Protein AF-A0A5M8QV17-F1 (afdb_monomer_lite)

Radius of gyration: 16.38 Å; chains: 1; bounding box: 38×30×54 Å

Foldseek 3Di:
DDDDPPDDPDAAEDEDEDAQCLPPVLVVLVVCVVVRHDYYEYEYAPHPDDSVVSCVVSVHPDYDYDYPVPDDDDPDDDDPPPDPPPPD

pLDDT: mean 71.46, std 21.2, range [25.61, 94.5]

Organism: NCBI:txid2579942

Secondary structure (DSSP, 8-state):
---------PPPEEEEEESS-TTTHHHHHHHHHHTT--EEEEEE---SS-THHHHHHTT-SS--EEETT-TTS---S-----------

Structure (mmCIF, N/CA/C/O backbone):
data_AF-A0A5M8QV17-F1
#
_entry.id   AF-A0A5M8QV17-F1
#
loop_
_atom_site.group_PDB
_atom_site.id
_atom_site.type_symbol
_atom_site.label_atom_id
_atom_site.label_alt_id
_atom_site.label_comp_id
_atom_site.label_asym_id
_atom_site.label_entity_id
_atom_site.label_seq_id
_atom_site.pdbx_PDB_ins_code
_atom_site.Cartn_x
_atom_site.Cartn_y
_atom_site.Cartn_z
_atom_site.occupancy
_atom_site.B_iso_or_equiv
_atom_site.auth_seq_id
_atom_site.auth_comp_id
_atom_site.auth_asym_id
_atom_site.auth_atom_id
_atom_site.pdbx_PDB_model_num
ATOM 1 N N . MET A 1 1 ? -27.688 -13.152 34.329 1.00 54.56 1 MET A N 1
ATOM 2 C CA . MET A 1 1 ? -26.417 -13.530 33.674 1.00 54.56 1 MET A CA 1
ATOM 3 C C . MET A 1 1 ? -26.055 -12.430 32.684 1.00 54.56 1 MET A C 1
ATOM 5 O O . MET A 1 1 ? -26.687 -12.334 31.641 1.00 54.56 1 MET A O 1
ATOM 9 N N . LEU A 1 2 ? -25.136 -11.533 33.049 1.00 57.25 2 LEU A N 1
ATOM 10 C CA . LEU A 1 2 ? -24.693 -10.447 32.169 1.00 57.25 2 LEU A CA 1
ATOM 11 C C . LEU A 1 2 ? -23.733 -11.023 31.119 1.00 57.25 2 LEU A C 1
ATOM 13 O O . LEU A 1 2 ? -22.724 -11.629 31.474 1.00 57.25 2 LEU A O 1
ATOM 17 N N . LYS A 1 3 ? -24.062 -10.869 29.832 1.00 64.81 3 LYS A N 1
ATOM 18 C CA . LYS A 1 3 ? -23.143 -11.175 28.729 1.00 64.81 3 LYS A CA 1
ATOM 19 C C . LYS A 1 3 ? -22.090 -10.069 28.681 1.00 64.81 3 LYS A C 1
ATOM 21 O O . LYS A 1 3 ? -22.425 -8.924 28.397 1.00 64.81 3 LYS A O 1
ATOM 26 N N . ILE A 1 4 ? -20.834 -10.407 28.958 1.00 66.56 4 ILE A N 1
ATOM 27 C CA . ILE A 1 4 ? -19.705 -9.519 28.672 1.00 66.56 4 ILE A CA 1
ATOM 28 C C . ILE A 1 4 ? -19.659 -9.352 27.150 1.00 66.56 4 ILE A C 1
ATOM 30 O O . ILE A 1 4 ? -19.480 -10.328 26.421 1.00 66.56 4 ILE A O 1
ATOM 34 N N . ILE A 1 5 ? -19.875 -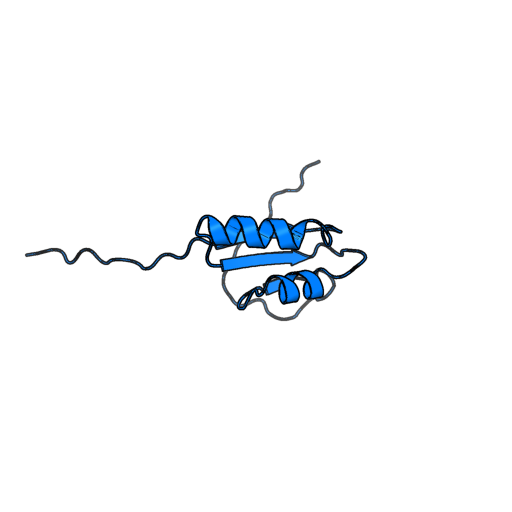8.131 26.666 1.00 69.25 5 ILE A N 1
ATOM 35 C CA . ILE A 1 5 ? -19.672 -7.791 25.258 1.00 69.25 5 ILE A CA 1
ATOM 36 C C . ILE A 1 5 ? -18.156 -7.830 25.044 1.00 69.25 5 ILE A C 1
ATOM 38 O O . ILE A 1 5 ? -17.443 -6.970 25.558 1.00 69.25 5 ILE A O 1
ATOM 42 N N . GLN A 1 6 ? -17.642 -8.858 24.363 1.00 64.06 6 GLN A N 1
ATOM 43 C CA . GLN A 1 6 ? -16.230 -8.877 23.983 1.00 64.06 6 GLN A CA 1
ATOM 44 C C . GLN A 1 6 ? -15.980 -7.744 22.985 1.00 64.06 6 GLN A C 1
ATOM 46 O O . GLN A 1 6 ? -16.452 -7.789 21.850 1.00 64.06 6 GLN A O 1
ATOM 51 N N . SER A 1 7 ? -15.256 -6.718 23.428 1.00 63.06 7 SER A N 1
ATOM 52 C CA . SER A 1 7 ? -14.750 -5.666 22.553 1.00 63.06 7 SER A CA 1
ATOM 53 C C . SER A 1 7 ? -13.538 -6.215 21.810 1.00 63.06 7 SER A C 1
ATOM 55 O O . SER A 1 7 ? -12.437 -6.298 22.358 1.00 63.06 7 SER A O 1
ATOM 57 N N . TYR A 1 8 ? -13.751 -6.668 20.579 1.00 64.25 8 TYR A N 1
ATOM 58 C CA . TY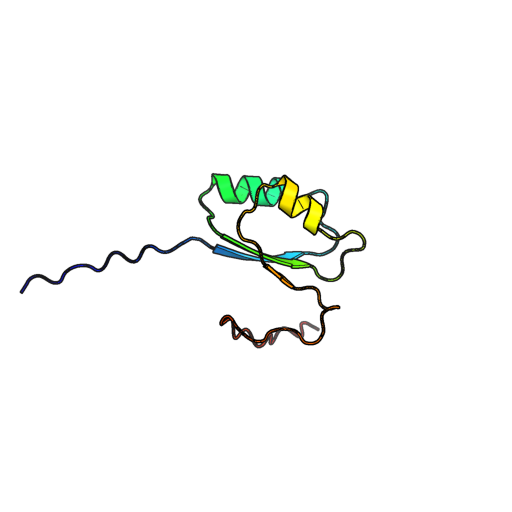R A 1 8 ? -12.658 -7.064 19.706 1.00 64.25 8 TYR A CA 1
ATOM 59 C C . TYR A 1 8 ? -11.963 -5.805 19.185 1.00 64.25 8 TYR A C 1
ATOM 61 O O . TYR A 1 8 ? -12.574 -4.966 18.525 1.00 64.25 8 TYR A O 1
ATOM 69 N N . ASN A 1 9 ? -10.671 -5.675 19.482 1.00 65.94 9 ASN A N 1
ATOM 70 C CA . ASN A 1 9 ? -9.847 -4.597 18.950 1.00 65.94 9 ASN A CA 1
ATOM 71 C C . ASN A 1 9 ? -9.515 -4.908 17.482 1.00 65.94 9 ASN A C 1
ATOM 73 O O . ASN A 1 9 ? -8.521 -5.569 17.178 1.00 65.94 9 ASN A O 1
ATOM 77 N N . HIS A 1 10 ? -10.416 -4.524 16.579 1.00 73.19 10 HIS A N 1
ATOM 78 C CA . HIS A 1 10 ? -10.229 -4.696 15.145 1.00 73.19 10 HIS A CA 1
ATOM 79 C C . HIS A 1 10 ? -9.396 -3.546 14.581 1.00 73.19 10 HIS A C 1
ATOM 81 O O . HIS A 1 10 ? -9.683 -2.380 14.838 1.00 73.19 10 HIS A O 1
ATOM 87 N N . TYR A 1 11 ? -8.390 -3.887 13.776 1.00 80.69 11 TYR A N 1
ATOM 88 C CA . TYR A 1 11 ? -7.579 -2.912 13.056 1.00 80.69 11 TYR A CA 1
ATOM 89 C C . TYR A 1 11 ? -8.100 -2.749 11.629 1.00 80.69 11 TYR A C 1
ATOM 91 O O . TYR A 1 11 ? -8.183 -3.735 10.890 1.00 80.69 11 TYR A O 1
ATOM 99 N N . LEU A 1 12 ? -8.397 -1.515 11.210 1.00 85.12 12 LEU A N 1
ATOM 100 C CA . LEU A 1 12 ? -8.685 -1.248 9.801 1.00 85.12 12 LEU A CA 1
ATOM 101 C C . LEU A 1 12 ? -7.409 -1.467 8.984 1.00 85.12 12 LEU A C 1
ATOM 103 O O . LEU A 1 12 ? -6.381 -0.828 9.225 1.00 85.12 12 LEU A O 1
ATOM 107 N N . THR A 1 13 ? -7.487 -2.386 8.026 1.00 86.94 13 THR A N 1
ATOM 108 C CA . THR A 1 13 ? -6.337 -2.868 7.262 1.00 86.94 13 THR A CA 1
ATOM 109 C C . THR A 1 13 ? -6.626 -2.793 5.772 1.00 86.94 13 THR A C 1
ATOM 111 O O . THR A 1 13 ? -7.709 -3.188 5.345 1.00 86.94 13 THR A O 1
ATOM 114 N N . ILE A 1 14 ? -5.662 -2.321 4.978 1.00 87.19 14 ILE A N 1
ATOM 115 C CA . ILE A 1 14 ? -5.753 -2.326 3.514 1.00 87.19 14 ILE A CA 1
ATOM 116 C C . ILE A 1 14 ? -4.781 -3.350 2.932 1.00 87.19 14 ILE A C 1
ATOM 118 O O . ILE A 1 14 ? -3.623 -3.415 3.333 1.00 87.19 14 ILE A O 1
ATOM 122 N N . CYS A 1 15 ? -5.258 -4.125 1.959 1.00 89.69 15 CYS A N 1
ATOM 123 C CA . CYS A 1 15 ? -4.451 -4.995 1.114 1.00 89.69 15 CYS A CA 1
ATOM 124 C C . CYS A 1 15 ? -4.530 -4.487 -0.332 1.00 89.69 15 CYS A C 1
ATOM 126 O O . CYS A 1 15 ? -5.635 -4.332 -0.853 1.00 89.69 15 CYS A O 1
ATOM 128 N N . CYS A 1 16 ? -3.394 -4.199 -0.969 1.00 85.88 16 CYS A N 1
ATOM 129 C CA . CYS A 1 16 ? -3.357 -3.714 -2.350 1.00 85.88 16 CYS A CA 1
ATOM 130 C C . CYS A 1 16 ? -2.135 -4.217 -3.130 1.00 85.88 16 CYS A C 1
ATOM 132 O O . CYS A 1 16 ? -1.116 -4.605 -2.559 1.00 85.88 16 CYS A O 1
ATOM 134 N N . ILE A 1 17 ? -2.254 -4.201 -4.458 1.00 88.38 17 ILE A N 1
ATOM 135 C CA . ILE A 1 17 ? -1.175 -4.496 -5.405 1.00 88.38 17 ILE A CA 1
ATOM 136 C C . ILE A 1 17 ? -0.764 -3.176 -6.064 1.00 88.38 17 ILE A C 1
ATOM 138 O O . ILE A 1 17 ? -1.630 -2.384 -6.427 1.00 88.38 17 ILE A O 1
ATOM 142 N N . VAL A 1 18 ? 0.538 -2.944 -6.231 1.00 88.94 18 VAL A N 1
ATOM 143 C CA . VAL A 1 18 ? 1.104 -1.727 -6.834 1.00 88.94 18 VAL A CA 1
ATOM 144 C C . VAL A 1 18 ? 2.080 -2.078 -7.956 1.00 88.94 18 VAL A C 1
ATOM 146 O O . VAL A 1 18 ? 2.759 -3.102 -7.886 1.00 88.94 18 VAL A O 1
ATOM 149 N N . LYS A 1 19 ? 2.162 -1.232 -8.990 1.00 89.00 19 LYS A N 1
ATOM 150 C CA . LYS A 1 19 ? 3.144 -1.352 -10.077 1.00 89.00 19 LYS A CA 1
ATOM 151 C C . LYS A 1 19 ? 3.560 0.028 -10.572 1.00 89.00 19 LYS A C 1
ATOM 153 O O . LYS A 1 19 ? 2.726 0.764 -11.070 1.00 89.00 19 LYS A O 1
ATOM 158 N N . ASP A 1 20 ? 4.841 0.355 -10.450 1.00 92.44 20 ASP A N 1
ATOM 159 C CA . ASP A 1 20 ? 5.439 1.632 -10.869 1.00 92.44 20 ASP A CA 1
ATOM 160 C C . ASP A 1 20 ? 4.896 2.894 -10.153 1.00 92.44 20 ASP A C 1
ATOM 162 O O . ASP A 1 20 ? 5.289 4.007 -10.483 1.00 92.44 20 ASP A O 1
ATOM 166 N N . GLU A 1 21 ? 4.119 2.737 -9.077 1.00 91.38 21 GLU A N 1
ATOM 167 C CA . GLU A 1 21 ? 3.453 3.817 -8.319 1.00 91.38 21 GLU A CA 1
ATOM 168 C C . GLU A 1 21 ? 4.353 4.515 -7.273 1.00 91.38 21 GLU A C 1
ATOM 170 O O . GLU A 1 21 ? 3.899 4.976 -6.230 1.00 91.38 21 GLU A O 1
ATOM 175 N N . ASN A 1 22 ? 5.667 4.580 -7.492 1.00 90.25 22 ASN A N 1
ATOM 176 C CA . ASN A 1 22 ? 6.609 5.077 -6.475 1.00 90.25 22 ASN A CA 1
ATOM 177 C C . ASN A 1 22 ? 6.361 6.535 -6.049 1.00 90.25 22 ASN A C 1
ATOM 179 O O . ASN A 1 22 ? 6.698 6.892 -4.921 1.00 90.25 22 ASN A O 1
ATOM 183 N N . GLU A 1 23 ? 5.832 7.358 -6.956 1.00 91.19 23 GLU A N 1
ATOM 184 C CA . GLU A 1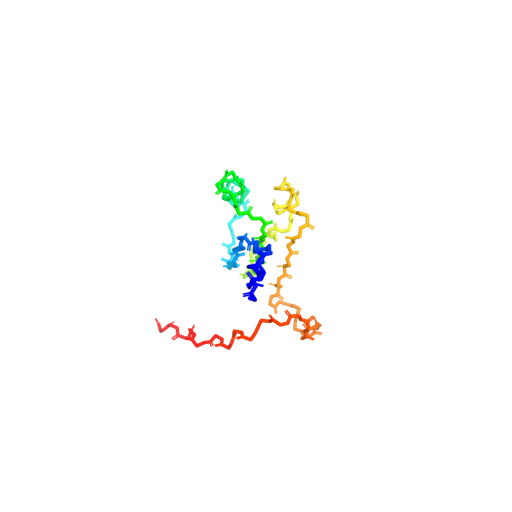 23 ? 5.631 8.800 -6.764 1.00 91.19 23 GLU A CA 1
ATOM 185 C C . GLU A 1 23 ? 4.318 9.113 -6.032 1.00 91.19 23 GLU A C 1
ATOM 187 O O . GLU A 1 23 ? 4.273 10.026 -5.213 1.00 91.19 23 GLU A O 1
ATOM 192 N N . SER A 1 24 ? 3.269 8.325 -6.274 1.00 91.94 24 SER A N 1
ATOM 193 C CA . SER A 1 24 ? 1.918 8.512 -5.722 1.00 91.94 24 SER A CA 1
ATOM 194 C C . SER A 1 24 ? 1.701 7.759 -4.400 1.00 91.94 24 SER A C 1
ATOM 196 O O . SER A 1 24 ? 0.885 8.154 -3.563 1.00 91.94 24 SER A O 1
ATOM 198 N N . LEU A 1 25 ? 2.435 6.662 -4.183 1.00 91.75 25 LEU A N 1
ATOM 199 C CA . LEU A 1 25 ? 2.179 5.724 -3.091 1.00 91.75 25 LEU A CA 1
ATOM 200 C C . LEU A 1 25 ? 2.418 6.319 -1.696 1.00 91.75 25 LEU A C 1
ATOM 202 O O . LEU A 1 25 ? 1.697 5.979 -0.759 1.00 91.75 25 LEU A O 1
ATOM 206 N N . GLU A 1 26 ? 3.392 7.218 -1.539 1.00 92.06 26 GLU A N 1
ATOM 207 C CA . GLU A 1 26 ? 3.650 7.880 -0.252 1.00 92.06 26 GLU A CA 1
ATOM 208 C C . GLU A 1 26 ? 2.461 8.746 0.186 1.00 92.06 26 GLU A C 1
ATOM 210 O O . GLU A 1 26 ? 1.996 8.642 1.325 1.00 92.06 26 GLU A O 1
ATOM 215 N N . GLU A 1 27 ? 1.929 9.564 -0.726 1.00 93.19 27 GLU A N 1
ATOM 216 C CA . GLU A 1 27 ? 0.748 10.389 -0.468 1.00 93.19 27 GLU A CA 1
ATOM 217 C C . GLU A 1 27 ? -0.467 9.515 -0.150 1.00 93.19 27 GLU A C 1
ATOM 219 O O . GLU A 1 27 ? -1.166 9.758 0.838 1.00 93.19 27 GLU A O 1
ATOM 224 N N . TRP A 1 28 ? -0.669 8.451 -0.929 1.00 94.38 28 TRP A N 1
ATOM 225 C CA . TRP A 1 28 ? -1.764 7.511 -0.730 1.00 94.38 28 TRP A CA 1
ATOM 226 C C . TRP A 1 28 ? -1.716 6.865 0.663 1.00 94.38 28 TRP A C 1
ATOM 228 O O . TRP A 1 28 ? -2.733 6.834 1.360 1.00 94.38 28 TRP A O 1
ATOM 238 N N . ILE A 1 29 ? -0.543 6.420 1.127 1.00 92.56 29 ILE A N 1
ATOM 239 C CA . ILE A 1 29 ? -0.375 5.865 2.481 1.00 92.56 29 ILE A CA 1
ATOM 240 C C . ILE A 1 29 ? -0.691 6.926 3.538 1.00 92.56 29 ILE A C 1
ATOM 242 O O . ILE A 1 29 ? -1.433 6.661 4.488 1.00 92.56 29 ILE A O 1
ATOM 246 N N . ASN A 1 30 ? -0.149 8.134 3.381 1.00 92.38 30 ASN A N 1
ATOM 247 C CA . ASN A 1 30 ? -0.331 9.221 4.339 1.00 92.38 30 ASN A CA 1
ATOM 248 C C . ASN A 1 30 ? -1.798 9.643 4.465 1.00 92.38 30 ASN A C 1
ATOM 250 O O . ASN A 1 30 ? -2.279 9.882 5.575 1.00 92.38 30 ASN A O 1
ATOM 254 N N . TYR A 1 31 ? -2.525 9.698 3.350 1.00 94.50 31 TYR A N 1
ATOM 255 C CA . TYR A 1 31 ? -3.959 9.961 3.335 1.00 94.50 31 TYR A CA 1
ATOM 256 C C . TYR A 1 31 ? -4.735 8.878 4.098 1.00 94.50 31 TYR A C 1
ATOM 258 O O . TYR A 1 31 ? -5.488 9.192 5.021 1.00 94.50 31 TYR A O 1
ATOM 266 N N . HIS A 1 32 ? -4.490 7.601 3.791 1.00 92.38 32 HIS A N 1
ATOM 267 C CA . HIS A 1 32 ? -5.210 6.485 4.411 1.00 92.38 32 HIS A CA 1
ATOM 268 C C . HIS A 1 32 ? -4.927 6.365 5.917 1.00 92.38 32 HIS A C 1
ATOM 270 O O . HIS A 1 32 ? -5.826 6.069 6.706 1.00 92.38 32 HIS A O 1
ATOM 276 N N . ARG A 1 33 ? -3.704 6.689 6.351 1.00 90.81 33 ARG A N 1
ATOM 277 C CA . ARG A 1 33 ? -3.370 6.797 7.780 1.00 90.81 33 ARG A CA 1
ATOM 278 C C . ARG A 1 33 ? -4.172 7.893 8.481 1.00 90.81 33 ARG A C 1
ATOM 280 O O . ARG A 1 33 ? -4.665 7.663 9.582 1.00 90.81 33 ARG A O 1
ATOM 287 N N . LYS A 1 34 ? -4.328 9.068 7.858 1.00 92.31 34 LYS A N 1
ATOM 288 C CA . LYS A 1 34 ? -5.075 10.201 8.439 1.00 92.31 34 LYS A CA 1
ATOM 289 C C . LYS A 1 34 ? -6.559 9.892 8.642 1.00 92.31 34 LYS A C 1
ATOM 291 O O . LYS A 1 34 ? -7.144 10.400 9.591 1.00 92.31 34 LYS A O 1
ATOM 296 N N . ILE A 1 35 ? -7.151 9.049 7.796 1.00 92.88 35 ILE A N 1
ATOM 297 C CA . ILE A 1 35 ? -8.565 8.649 7.907 1.00 92.88 35 ILE A CA 1
ATOM 298 C C . ILE A 1 35 ? -8.790 7.417 8.804 1.00 92.88 35 ILE A C 1
ATOM 300 O O . ILE A 1 35 ? -9.923 6.966 8.939 1.00 92.88 35 ILE A O 1
ATOM 304 N N . GLY A 1 36 ? -7.736 6.878 9.431 1.00 89.12 36 GLY A N 1
ATOM 305 C CA . GLY A 1 36 ? -7.848 5.828 10.450 1.00 89.12 36 GLY A CA 1
ATOM 306 C C . GLY A 1 36 ? -7.422 4.423 10.020 1.00 89.12 36 GLY A C 1
ATOM 307 O O . GLY A 1 36 ? -7.668 3.474 10.760 1.00 89.12 36 GLY A O 1
ATOM 308 N N . VAL A 1 37 ? -6.769 4.250 8.866 1.00 89.38 37 VAL A N 1
ATOM 309 C CA . VAL A 1 37 ? -6.175 2.956 8.488 1.00 89.38 37 VAL A CA 1
ATOM 310 C C . VAL A 1 37 ? -4.925 2.698 9.323 1.00 89.38 37 VAL A C 1
ATOM 312 O O . VAL A 1 37 ? -4.052 3.557 9.458 1.00 89.38 37 VAL A O 1
ATOM 315 N N . GLN A 1 38 ? -4.829 1.492 9.876 1.00 86.44 38 GLN A N 1
ATOM 316 C CA . GLN A 1 38 ? -3.812 1.129 10.861 1.00 86.44 38 GLN A CA 1
ATOM 317 C C . GLN A 1 38 ? -2.767 0.152 10.313 1.00 86.44 38 GLN A C 1
ATOM 319 O O . GLN A 1 38 ? -1.642 0.138 10.811 1.00 86.44 38 GLN A O 1
ATOM 324 N N . GLN A 1 39 ? -3.114 -0.667 9.315 1.00 85.56 39 GLN A N 1
ATOM 325 C CA . GLN A 1 39 ? -2.217 -1.678 8.743 1.00 85.56 39 GLN A CA 1
ATOM 326 C C . GLN A 1 39 ? -2.309 -1.714 7.210 1.00 85.56 39 GLN A C 1
ATOM 328 O O . GLN A 1 39 ? -3.375 -1.471 6.641 1.00 85.56 39 GLN A O 1
ATOM 333 N N . PHE A 1 40 ? -1.192 -2.033 6.550 1.00 86.62 40 PHE A N 1
ATOM 334 C CA . PHE A 1 40 ? -1.085 -2.096 5.091 1.00 86.62 40 PHE A CA 1
ATOM 335 C C . PHE A 1 40 ? -0.343 -3.366 4.653 1.00 86.62 40 PHE A C 1
ATOM 337 O O . PHE A 1 40 ? 0.776 -3.619 5.097 1.00 86.62 40 PHE A O 1
ATOM 344 N N . TYR A 1 41 ? -0.939 -4.123 3.736 1.00 84.88 41 TYR A N 1
ATOM 345 C CA . TYR A 1 41 ? -0.314 -5.228 3.009 1.00 84.88 41 TYR A CA 1
ATOM 346 C C . TYR A 1 41 ? -0.157 -4.808 1.546 1.00 84.88 41 TYR A C 1
ATOM 348 O O . TYR A 1 41 ? -1.157 -4.591 0.864 1.00 84.88 41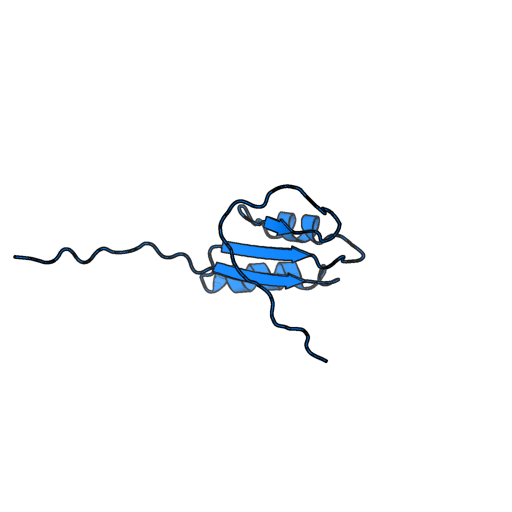 TYR A O 1
ATOM 356 N N . ILE A 1 42 ? 1.083 -4.646 1.075 1.00 85.19 42 ILE A N 1
ATOM 357 C CA . ILE A 1 42 ? 1.367 -4.068 -0.245 1.00 85.19 42 ILE A CA 1
ATOM 358 C C . ILE A 1 42 ? 2.170 -5.058 -1.079 1.00 85.19 42 ILE A C 1
ATOM 360 O O . ILE A 1 42 ? 3.309 -5.387 -0.766 1.00 85.19 42 ILE A O 1
ATOM 364 N N . TYR A 1 43 ? 1.579 -5.505 -2.178 1.00 83.94 43 TYR A N 1
ATOM 365 C CA . TYR A 1 43 ? 2.187 -6.435 -3.120 1.00 83.94 43 TYR A CA 1
ATOM 366 C C . TYR A 1 43 ? 2.815 -5.641 -4.268 1.00 83.94 43 TYR A C 1
ATOM 368 O O . TYR A 1 43 ? 2.106 -4.968 -5.013 1.00 83.94 43 TYR A O 1
ATOM 376 N N . ASP A 1 44 ? 4.137 -5.709 -4.422 1.00 85.69 44 ASP A N 1
ATOM 377 C CA . ASP A 1 44 ? 4.846 -5.041 -5.521 1.0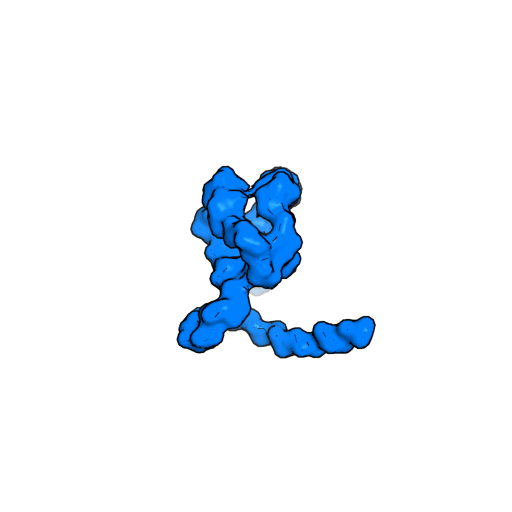0 85.69 44 ASP A CA 1
ATOM 378 C C . ASP A 1 44 ? 4.870 -5.959 -6.751 1.00 85.69 44 ASP A C 1
ATOM 380 O O . ASP A 1 44 ? 5.569 -6.978 -6.779 1.00 85.69 44 ASP A O 1
ATOM 384 N N . ASN A 1 45 ? 4.090 -5.602 -7.772 1.00 85.62 45 ASN A N 1
ATOM 385 C CA . ASN A 1 45 ? 3.980 -6.337 -9.028 1.00 85.62 45 ASN A CA 1
ATOM 386 C C . ASN A 1 45 ? 5.102 -5.959 -10.003 1.00 85.62 45 ASN A C 1
ATOM 388 O O . ASN A 1 45 ? 4.860 -5.444 -11.097 1.00 85.62 45 ASN A O 1
ATOM 392 N N . GLU A 1 46 ? 6.332 -6.231 -9.574 1.00 85.38 46 GLU A N 1
ATOM 393 C CA . GLU A 1 46 ? 7.539 -6.065 -10.386 1.00 85.38 46 GLU A CA 1
ATOM 394 C C . GLU A 1 46 ? 7.696 -4.641 -10.937 1.00 85.38 46 GLU A C 1
ATOM 396 O O . GLU A 1 46 ? 7.965 -4.435 -12.123 1.00 85.38 46 GLU A O 1
ATOM 401 N N . SER A 1 47 ? 7.527 -3.641 -10.069 1.00 86.31 47 SER A N 1
ATOM 402 C CA . SER A 1 47 ? 7.830 -2.255 -10.421 1.00 86.31 47 SER A CA 1
ATOM 403 C C . SER A 1 47 ? 9.277 -2.121 -10.913 1.00 86.31 47 SER A C 1
ATOM 405 O O . SER A 1 47 ? 10.204 -2.693 -10.333 1.00 86.31 47 SER A O 1
ATOM 407 N N . LYS A 1 48 ? 9.500 -1.294 -11.940 1.00 89.12 48 LYS A N 1
ATOM 408 C CA . LYS A 1 48 ? 10.830 -0.953 -12.481 1.00 89.12 48 LYS A CA 1
ATOM 409 C C . LYS A 1 48 ? 11.760 -0.427 -11.392 1.00 89.12 48 LYS A C 1
ATOM 411 O O . LYS A 1 48 ? 12.962 -0.677 -11.410 1.00 89.12 48 LYS A O 1
ATOM 416 N N . LYS A 1 49 ? 11.191 0.326 -10.450 1.00 88.19 49 LYS A N 1
ATOM 417 C CA . LYS A 1 49 ? 11.830 0.742 -9.201 1.00 88.19 49 LYS A CA 1
ATOM 418 C C . LYS A 1 49 ? 11.034 0.145 -8.052 1.00 88.19 49 LYS A C 1
ATOM 420 O O . LYS A 1 49 ? 9.826 0.353 -7.984 1.00 88.19 49 LYS A O 1
ATOM 425 N N . SER A 1 50 ? 11.709 -0.572 -7.158 1.00 85.56 50 SER A N 1
ATOM 426 C CA . SER A 1 50 ? 11.050 -1.171 -5.998 1.00 85.56 50 SER A CA 1
ATOM 427 C C . SER A 1 50 ? 10.444 -0.099 -5.095 1.00 85.56 50 SER A C 1
ATOM 429 O O . SER A 1 50 ? 11.145 0.814 -4.652 1.00 85.56 50 SER A O 1
ATOM 431 N N . VAL A 1 51 ? 9.178 -0.293 -4.723 1.00 88.50 51 VAL A N 1
ATOM 432 C CA . VAL A 1 51 ? 8.443 0.617 -3.827 1.00 88.50 51 VAL A CA 1
ATOM 433 C C . VAL A 1 51 ? 8.922 0.567 -2.377 1.00 88.50 51 VAL A C 1
ATOM 435 O O . VAL A 1 51 ? 8.498 1.373 -1.553 1.00 88.50 51 VAL A O 1
ATOM 438 N N . LYS A 1 52 ? 9.847 -0.341 -2.040 1.00 86.06 52 LYS A N 1
ATOM 439 C CA . LYS A 1 52 ? 10.377 -0.520 -0.681 1.00 86.06 52 LYS A CA 1
ATOM 440 C C . LYS A 1 52 ? 10.875 0.784 -0.058 1.00 86.06 52 LYS A C 1
ATOM 442 O O . LYS A 1 52 ? 10.610 1.036 1.114 1.00 86.06 52 LYS A O 1
ATOM 447 N N . GLN A 1 53 ? 11.580 1.612 -0.828 1.00 86.88 53 GLN A N 1
ATOM 448 C CA . GLN A 1 53 ? 12.085 2.896 -0.333 1.00 86.88 53 GLN A CA 1
ATOM 449 C C . GLN A 1 53 ? 10.945 3.884 -0.064 1.00 86.88 53 GLN A C 1
ATOM 451 O O . GLN A 1 53 ? 10.965 4.570 0.955 1.00 86.88 53 GLN A O 1
ATOM 456 N N . THR A 1 54 ? 9.927 3.917 -0.927 1.00 89.25 54 THR A N 1
ATOM 457 C CA . THR A 1 54 ? 8.721 4.730 -0.728 1.00 89.25 54 THR A CA 1
ATOM 458 C C . THR A 1 54 ? 7.967 4.306 0.537 1.00 89.25 54 THR A C 1
ATOM 460 O O . THR A 1 54 ? 7.609 5.152 1.352 1.00 89.25 54 THR A O 1
ATOM 463 N N . LEU A 1 55 ? 7.811 2.998 0.780 1.00 87.50 55 LEU A N 1
ATOM 464 C CA . LEU A 1 55 ? 7.162 2.481 1.996 1.00 87.50 55 LEU A CA 1
ATOM 465 C C . LEU A 1 55 ? 7.929 2.837 3.280 1.00 87.50 55 LEU A C 1
ATOM 467 O O . LEU A 1 55 ? 7.318 3.137 4.307 1.00 87.50 55 LEU A O 1
ATOM 471 N N . GLN A 1 56 ? 9.265 2.824 3.224 1.00 85.56 56 GLN A N 1
ATOM 472 C CA . GLN A 1 56 ? 10.116 3.244 4.342 1.00 85.56 56 GLN A CA 1
ATOM 473 C C . GLN A 1 56 ? 9.957 4.737 4.645 1.00 85.56 56 GLN A C 1
ATOM 475 O O . GLN A 1 56 ? 9.818 5.101 5.812 1.00 85.56 56 GLN A O 1
ATOM 480 N N . LYS A 1 57 ? 9.925 5.590 3.612 1.00 85.25 57 LYS A N 1
ATOM 481 C CA . LYS A 1 57 ? 9.692 7.037 3.762 1.00 85.25 57 LYS A CA 1
ATOM 482 C C . LYS A 1 57 ? 8.325 7.343 4.369 1.00 85.25 57 LYS A C 1
ATOM 484 O O . LYS A 1 57 ? 8.235 8.166 5.272 1.00 85.25 57 LYS A O 1
ATOM 489 N N . ALA A 1 58 ? 7.293 6.602 3.967 1.00 84.88 58 ALA A N 1
ATOM 490 C CA . ALA A 1 58 ? 5.942 6.724 4.516 1.00 84.88 58 ALA A CA 1
ATOM 491 C C . ALA A 1 58 ? 5.816 6.274 5.993 1.00 84.88 58 ALA A C 1
ATOM 493 O O . ALA A 1 58 ? 4.737 6.358 6.591 1.00 84.88 58 ALA A O 1
ATOM 494 N N . GLY A 1 59 ? 6.896 5.769 6.604 1.00 81.00 59 GLY A N 1
ATOM 495 C CA . GLY A 1 59 ? 6.937 5.395 8.016 1.00 81.00 59 GLY A CA 1
ATOM 496 C C . GLY A 1 59 ? 6.042 4.203 8.355 1.00 81.00 59 GLY A C 1
ATOM 497 O O . GLY A 1 59 ? 5.482 4.150 9.454 1.00 81.00 59 GLY A O 1
ATOM 498 N N . LEU A 1 60 ? 5.854 3.270 7.416 1.00 73.56 60 LEU A N 1
ATOM 499 C CA . LEU A 1 60 ? 5.123 2.033 7.672 1.00 73.56 60 LEU A CA 1
ATOM 500 C C . LEU A 1 60 ? 5.988 1.077 8.503 1.00 73.56 60 LEU A C 1
ATOM 502 O O . LEU A 1 60 ? 6.987 0.545 8.029 1.00 73.56 60 LEU A O 1
ATOM 506 N N . ILE A 1 61 ? 5.580 0.852 9.755 1.00 56.75 61 ILE A N 1
ATOM 507 C CA . ILE A 1 61 ? 6.266 -0.042 10.708 1.00 56.75 61 ILE A CA 1
ATOM 508 C C . ILE A 1 61 ? 5.953 -1.519 10.406 1.00 56.75 61 ILE A C 1
ATOM 510 O O . ILE A 1 61 ? 6.769 -2.398 10.672 1.00 56.75 61 ILE A O 1
ATOM 514 N N . LYS A 1 62 ? 4.771 -1.797 9.839 1.00 61.81 62 LYS A N 1
ATOM 515 C CA . LYS A 1 62 ? 4.322 -3.135 9.435 1.00 61.81 62 LYS A CA 1
ATOM 516 C C . LYS A 1 62 ? 3.792 -3.089 8.007 1.00 61.81 62 LYS A C 1
ATOM 518 O O . LYS A 1 62 ? 2.690 -2.600 7.780 1.00 61.81 62 LYS A O 1
ATOM 523 N N . TYR A 1 63 ? 4.596 -3.582 7.076 1.00 65.38 63 TYR A N 1
ATOM 524 C CA . TYR A 1 63 ? 4.196 -3.877 5.708 1.00 65.38 63 TYR A CA 1
ATOM 525 C C . TYR A 1 63 ? 4.851 -5.192 5.293 1.00 65.38 63 TYR A C 1
ATOM 527 O O . TYR A 1 63 ? 5.990 -5.470 5.670 1.00 65.38 63 TYR A O 1
ATOM 535 N N . GLU A 1 64 ? 4.143 -5.993 4.510 1.00 64.56 64 GLU A N 1
ATOM 536 C CA . GLU A 1 64 ? 4.715 -7.176 3.873 1.00 64.56 64 GLU A CA 1
ATOM 537 C C . GLU A 1 64 ? 4.774 -6.919 2.376 1.00 64.56 64 GLU A C 1
ATOM 539 O O . GLU A 1 64 ? 3.743 -6.686 1.750 1.00 64.56 64 GLU A O 1
ATOM 544 N N . LEU A 1 65 ? 5.995 -6.915 1.834 1.00 62.81 65 LEU A N 1
ATOM 545 C CA . LEU A 1 65 ? 6.238 -6.882 0.398 1.00 62.81 65 LEU A CA 1
ATOM 546 C C . LEU A 1 65 ? 6.307 -8.312 -0.120 1.00 62.81 65 LEU A C 1
ATOM 548 O O . LEU A 1 65 ? 7.260 -9.038 0.168 1.00 62.81 65 LEU A O 1
ATOM 552 N N . PHE A 1 66 ? 5.344 -8.680 -0.949 1.00 64.50 66 PHE A N 1
ATOM 553 C CA . PHE A 1 66 ? 5.407 -9.904 -1.731 1.00 64.50 66 PHE A CA 1
ATOM 554 C C . PHE A 1 66 ? 5.935 -9.548 -3.117 1.00 64.50 66 PHE A C 1
ATOM 556 O O . PHE A 1 66 ? 5.238 -8.926 -3.914 1.00 64.50 66 PHE A O 1
ATOM 563 N N . SER A 1 67 ? 7.191 -9.901 -3.389 1.00 54.69 67 SER A N 1
ATOM 564 C CA . SER A 1 67 ? 7.751 -9.811 -4.736 1.00 54.69 67 SER A CA 1
ATOM 565 C C . SER A 1 67 ? 7.526 -11.139 -5.447 1.00 54.69 67 SER A C 1
ATOM 567 O O . SER A 1 67 ? 7.930 -12.185 -4.936 1.00 54.69 67 SER A O 1
ATOM 569 N N . GLN A 1 68 ? 6.932 -11.103 -6.642 1.00 52.25 68 GLN A N 1
ATOM 570 C CA . GLN A 1 68 ? 6.713 -12.303 -7.462 1.00 52.25 68 GLN A CA 1
ATOM 571 C C . GLN A 1 68 ? 8.024 -13.018 -7.856 1.00 52.25 68 GLN A C 1
ATOM 573 O O . GLN A 1 68 ? 8.012 -14.205 -8.182 1.00 52.25 68 GLN A O 1
ATOM 578 N N . ASN A 1 69 ? 9.171 -12.335 -7.729 1.00 45.88 69 ASN A N 1
ATOM 579 C CA . ASN A 1 69 ? 10.502 -12.903 -7.955 1.00 45.88 69 ASN A CA 1
ATOM 580 C C . ASN A 1 69 ? 11.052 -13.715 -6.771 1.00 45.88 69 ASN A C 1
ATOM 582 O O . ASN A 1 69 ? 12.048 -14.419 -6.921 1.00 45.88 69 ASN A O 1
ATOM 586 N N . VAL A 1 70 ? 10.387 -13.702 -5.611 1.00 49.72 70 VAL A N 1
ATOM 587 C CA . VAL A 1 70 ? 10.674 -14.619 -4.498 1.00 49.72 70 VAL A CA 1
ATOM 588 C C . VAL A 1 70 ? 9.744 -15.824 -4.622 1.00 49.72 70 VAL A C 1
ATOM 590 O O . VAL A 1 70 ? 8.866 -16.067 -3.796 1.00 49.72 70 VAL A O 1
ATOM 593 N N . LYS A 1 71 ? 9.927 -16.605 -5.691 1.00 43.75 71 LYS A N 1
ATOM 594 C CA . LYS A 1 71 ? 9.359 -17.954 -5.754 1.00 43.75 71 LYS A CA 1
ATOM 595 C C . LYS A 1 71 ? 9.950 -18.753 -4.587 1.00 43.75 71 LYS A C 1
ATOM 597 O O . LYS A 1 71 ? 11.149 -19.006 -4.554 1.00 43.75 71 LYS A O 1
ATOM 602 N N . ASN A 1 72 ? 9.095 -19.157 -3.652 1.00 44.97 72 ASN A N 1
ATOM 603 C CA . ASN A 1 72 ? 9.370 -20.108 -2.567 1.00 44.97 72 ASN A CA 1
ATOM 604 C C . ASN A 1 72 ? 10.179 -19.600 -1.365 1.00 44.97 72 ASN A C 1
ATOM 606 O O . ASN A 1 72 ? 11.226 -20.157 -1.029 1.00 44.97 72 ASN A O 1
ATOM 610 N N . ARG A 1 73 ? 9.628 -18.666 -0.584 1.00 38.84 73 ARG A N 1
ATOM 611 C CA . ARG A 1 73 ? 9.928 -18.681 0.854 1.00 38.84 73 ARG A CA 1
ATOM 612 C C . ARG A 1 73 ? 8.752 -18.155 1.671 1.00 38.84 73 ARG A C 1
ATOM 614 O O . ARG A 1 73 ? 8.517 -16.959 1.721 1.00 38.84 73 ARG A O 1
ATOM 621 N N . LEU A 1 74 ? 8.089 -19.099 2.343 1.00 36.41 74 LEU A N 1
ATOM 622 C CA . LEU A 1 74 ? 7.058 -18.928 3.374 1.00 36.41 74 LEU A CA 1
ATOM 623 C C . LEU A 1 74 ? 5.619 -18.774 2.858 1.00 36.41 74 LEU A C 1
ATOM 625 O O . LEU A 1 74 ? 5.018 -17.707 2.853 1.00 36.41 74 LEU A O 1
ATOM 629 N N . ILE A 1 75 ? 5.017 -19.927 2.560 1.00 44.25 75 ILE A N 1
ATOM 630 C CA . ILE A 1 75 ? 3.635 -20.160 2.982 1.00 44.25 75 ILE A CA 1
ATOM 631 C C . ILE A 1 75 ? 3.651 -20.067 4.513 1.00 44.25 75 ILE A C 1
ATOM 633 O O . ILE A 1 75 ? 4.304 -20.885 5.158 1.00 44.25 75 ILE A O 1
ATOM 637 N N . GLY A 1 76 ? 2.984 -19.076 5.098 1.00 38.00 76 GLY A N 1
ATOM 638 C CA . GLY A 1 76 ? 2.812 -19.043 6.549 1.00 38.00 76 GLY A CA 1
ATOM 639 C C . GLY A 1 76 ? 2.647 -17.653 7.129 1.00 38.00 76 GLY A C 1
ATOM 640 O O . GLY A 1 76 ? 3.539 -17.188 7.816 1.00 38.00 76 GLY A O 1
ATOM 641 N N . HIS A 1 77 ? 1.509 -17.020 6.857 1.00 34.19 77 HIS A N 1
ATOM 642 C CA . HIS A 1 77 ? 0.646 -16.391 7.863 1.00 34.19 77 HIS A CA 1
ATOM 643 C C . HIS A 1 77 ? -0.677 -16.043 7.148 1.00 34.19 77 HIS A C 1
ATOM 645 O O . HIS A 1 77 ? -0.886 -14.956 6.635 1.00 34.19 77 HIS A O 1
ATOM 651 N N . ALA A 1 78 ? -1.520 -17.071 7.005 1.00 37.69 78 ALA A N 1
ATOM 652 C CA . ALA A 1 78 ? -2.961 -17.010 6.744 1.00 37.69 78 ALA A CA 1
ATOM 653 C C . ALA A 1 78 ? -3.518 -15.847 5.887 1.00 37.69 78 ALA A C 1
ATOM 655 O O . ALA A 1 78 ? -4.256 -15.016 6.397 1.00 37.69 78 ALA A O 1
ATOM 656 N N . PHE A 1 79 ? -3.328 -15.882 4.565 1.00 41.28 79 PHE A N 1
ATOM 657 C CA . PHE A 1 79 ? -4.322 -15.322 3.640 1.00 41.28 79 PHE A CA 1
ATOM 658 C C . PHE A 1 79 ? -4.536 -16.285 2.471 1.00 41.28 79 PHE A C 1
ATOM 660 O O . PHE A 1 79 ? -3.814 -16.301 1.479 1.00 41.28 79 PHE A O 1
ATOM 667 N N . HIS A 1 80 ? -5.546 -17.143 2.622 1.00 34.00 80 HIS A N 1
ATOM 668 C CA . HIS A 1 80 ? -6.079 -17.986 1.557 1.00 34.00 80 HIS A CA 1
ATOM 669 C C . HIS A 1 80 ? -6.890 -17.113 0.587 1.00 34.00 80 HIS A C 1
ATOM 671 O O . HIS A 1 80 ? -8.115 -17.136 0.600 1.00 34.00 80 HIS A O 1
ATOM 677 N N . PHE A 1 81 ? -6.221 -16.316 -0.246 1.00 38.53 81 PHE A N 1
ATOM 678 C CA . PHE A 1 81 ? -6.840 -15.733 -1.435 1.00 38.53 81 PHE A CA 1
ATOM 679 C C . PHE A 1 81 ? -6.345 -16.515 -2.647 1.00 38.53 81 PHE A C 1
ATOM 681 O O . PHE A 1 81 ? -5.342 -16.191 -3.278 1.00 38.53 81 PHE A O 1
ATOM 688 N N . LYS A 1 82 ? -7.053 -17.604 -2.959 1.00 33.97 82 LYS A N 1
ATOM 689 C CA . LYS A 1 82 ? -6.964 -18.253 -4.266 1.00 33.97 82 LYS A CA 1
ATOM 690 C C . LYS A 1 82 ? -7.571 -17.262 -5.265 1.00 33.97 82 LYS A C 1
ATOM 692 O O . LYS A 1 82 ? -8.788 -17.206 -5.411 1.00 33.97 82 LYS A O 1
ATOM 697 N N . SER A 1 83 ? -6.733 -16.409 -5.851 1.00 35.41 83 SER A N 1
ATOM 698 C CA . SER A 1 83 ? -7.135 -15.457 -6.887 1.00 35.41 83 SER A CA 1
ATOM 699 C C . SER A 1 83 ? -7.826 -16.215 -8.025 1.00 35.41 83 SER A C 1
ATOM 701 O O . SER A 1 83 ? -7.181 -16.948 -8.768 1.00 35.41 83 SER A O 1
ATOM 703 N N . ARG A 1 84 ? -9.153 -16.083 -8.120 1.00 33.41 84 ARG A N 1
ATOM 704 C CA . ARG A 1 84 ? -9.916 -16.279 -9.358 1.00 33.41 84 ARG A CA 1
ATOM 705 C C . ARG A 1 84 ? -10.165 -14.905 -9.976 1.00 33.41 84 ARG A C 1
ATOM 707 O O . ARG A 1 84 ? -11.304 -14.459 -10.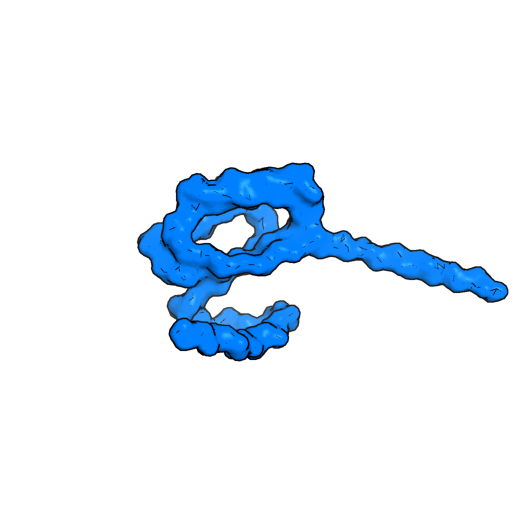044 1.00 33.41 84 ARG A O 1
ATOM 714 N N . TYR A 1 85 ? -9.101 -14.229 -10.378 1.00 36.59 85 TYR A N 1
ATOM 715 C CA . TYR A 1 85 ? -9.205 -13.082 -11.272 1.00 36.59 85 TYR A CA 1
ATOM 716 C C . TYR A 1 85 ? -8.233 -13.285 -12.429 1.00 36.59 85 TYR A C 1
ATOM 718 O O . TYR A 1 85 ? -7.254 -12.562 -12.574 1.00 36.59 85 TYR A O 1
ATOM 726 N N . ASP A 1 86 ? -8.527 -14.304 -13.238 1.00 32.94 86 ASP A N 1
ATOM 727 C CA . ASP A 1 86 ? -8.257 -14.226 -14.669 1.00 32.94 86 ASP A CA 1
ATOM 728 C C . ASP A 1 86 ? -9.351 -13.317 -15.241 1.00 32.94 86 ASP A C 1
ATOM 730 O O . ASP A 1 86 ? -10.461 -13.753 -15.551 1.00 32.94 86 ASP A O 1
ATOM 734 N N . CYS A 1 87 ? -9.082 -12.015 -15.251 1.00 25.61 87 CYS A N 1
ATOM 735 C CA . CYS A 1 87 ? -9.867 -11.075 -16.036 1.00 25.61 87 CYS A CA 1
ATOM 736 C C . CYS A 1 87 ? -9.261 -11.081 -17.442 1.00 25.61 87 CYS A C 1
ATOM 738 O O . CYS A 1 87 ? -8.097 -10.712 -17.598 1.00 25.61 87 CYS A O 1
ATOM 740 N N . ASN A 1 88 ? -10.047 -11.577 -18.403 1.00 33.78 88 ASN A N 1
ATOM 741 C CA . ASN A 1 88 ? -9.751 -11.592 -19.840 1.00 33.78 88 ASN A CA 1
ATOM 742 C C . ASN A 1 88 ? -9.404 -10.207 -20.394 1.00 33.78 88 ASN A C 1
ATOM 744 O O . ASN A 1 88 ? -10.020 -9.221 -19.924 1.00 33.78 88 ASN A O 1
#

Sequence (88 aa):
MLKIIQSYNHYLTICCIVKDENESLEEWINYHRKIGVQQFYIYDNESKKSVKQTLQKAGLIKYELFSQNVKNRLIGHAFHFKSRYDCN

InterPro domains:
  IPR008166 Glycosyltransferase family 92 [PF01697] (20-56)